Protein AF-A0AAU4M229-F1 (afdb_monomer)

Radius of gyration: 14.83 Å; Cα contacts (8 Å, |Δi|>4): 46; chains: 1; bounding box: 32×20×44 Å

Solvent-accessible surface area (backbone atoms only — not comparable to full-atom values): 3316 Å² total; per-residue (Å²): 135,66,64,65,60,56,44,52,51,50,26,51,51,30,42,52,52,17,50,53,28,38,55,49,18,72,71,38,88,45,69,67,58,19,50,53,26,40,53,50,17,51,53,35,37,53,52,22,50,51,52,44,51,67,59,60,74,68,68,85,86,128

Foldseek 3Di:
DDVLVVLLVQLVVLLVQLVVLQVVLVVDPDVVSNVVSNVSSVVSNVVSVVSNVVSVVPDDDD

Structure (mmCIF, N/CA/C/O backbone):
data_AF-A0AAU4M229-F1
#
_entry.id   AF-A0AAU4M229-F1
#
loop_
_atom_site.group_PDB
_atom_site.id
_atom_site.type_symbol
_atom_site.label_atom_id
_atom_site.label_alt_id
_atom_site.label_comp_id
_atom_site.label_asym_id
_atom_site.label_entity_id
_atom_site.label_seq_id
_atom_site.pdbx_PDB_ins_code
_atom_site.Cartn_x
_atom_site.Cartn_y
_atom_site.Cartn_z
_atom_site.occupancy
_atom_site.B_iso_or_equiv
_atom_site.auth_seq_id
_atom_site.auth_comp_id
_atom_site.auth_asym_id
_atom_site.auth_atom_id
_atom_site.pdbx_PDB_model_num
ATOM 1 N N . MET A 1 1 ? 12.861 -8.969 -29.177 1.00 40.91 1 MET A N 1
ATOM 2 C CA . MET A 1 1 ? 11.684 -8.745 -28.310 1.00 40.91 1 MET A CA 1
ATOM 3 C C . MET A 1 1 ? 12.144 -7.854 -27.167 1.00 40.91 1 MET A C 1
ATOM 5 O O . MET A 1 1 ? 13.121 -8.197 -26.516 1.00 40.91 1 MET A O 1
ATOM 9 N N . SER A 1 2 ? 11.574 -6.655 -27.042 1.00 45.28 2 SER A N 1
ATOM 10 C CA . SER A 1 2 ? 12.128 -5.569 -26.224 1.00 45.28 2 SER A CA 1
ATOM 11 C C . SER A 1 2 ? 11.789 -5.741 -24.742 1.00 45.28 2 SER A C 1
ATOM 13 O O . SER A 1 2 ? 10.629 -5.615 -24.360 1.00 45.28 2 SER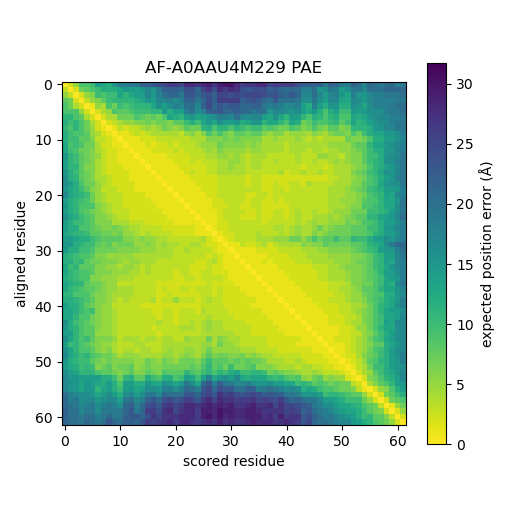 A O 1
ATOM 15 N N . VAL A 1 3 ? 12.813 -5.938 -23.908 1.00 52.59 3 VAL A N 1
ATOM 16 C CA . VAL A 1 3 ? 12.731 -5.925 -22.431 1.00 52.59 3 VAL A CA 1
ATOM 17 C C . VAL A 1 3 ? 12.055 -4.665 -21.868 1.00 52.59 3 VAL A C 1
ATOM 19 O O . VAL A 1 3 ? 11.433 -4.734 -20.815 1.00 52.59 3 VAL A O 1
ATOM 22 N N . ALA A 1 4 ? 12.073 -3.547 -22.604 1.00 52.75 4 ALA A N 1
ATOM 23 C CA . ALA A 1 4 ? 11.374 -2.311 -22.242 1.00 52.75 4 ALA A CA 1
ATOM 24 C C . ALA A 1 4 ? 9.837 -2.457 -22.157 1.00 52.75 4 ALA A C 1
ATOM 26 O O . ALA A 1 4 ? 9.203 -1.792 -21.345 1.00 52.75 4 ALA A O 1
ATOM 27 N N . GLY A 1 5 ? 9.221 -3.345 -22.951 1.00 52.38 5 GLY A N 1
ATOM 28 C CA . GLY A 1 5 ? 7.779 -3.615 -22.851 1.00 52.38 5 GLY A CA 1
ATOM 29 C C . GLY A 1 5 ? 7.422 -4.476 -21.635 1.00 52.38 5 GLY A C 1
ATOM 30 O O . GLY A 1 5 ? 6.371 -4.296 -21.022 1.00 52.38 5 GLY A O 1
ATOM 31 N N . GLU A 1 6 ? 8.327 -5.375 -21.247 1.00 54.91 6 GLU A N 1
ATOM 32 C CA . GLU A 1 6 ? 8.151 -6.276 -20.106 1.00 54.91 6 GLU A CA 1
ATOM 33 C C . GLU A 1 6 ? 8.353 -5.545 -18.769 1.00 54.91 6 GLU A C 1
ATOM 35 O O . GLU A 1 6 ? 7.590 -5.752 -17.822 1.00 54.91 6 GLU A O 1
ATOM 40 N N . THR A 1 7 ? 9.312 -4.615 -18.695 1.00 60.53 7 THR A N 1
ATOM 41 C CA . THR A 1 7 ? 9.539 -3.804 -17.491 1.00 60.53 7 THR A CA 1
ATOM 42 C C . THR A 1 7 ? 8.477 -2.725 -17.291 1.00 60.53 7 THR A C 1
ATOM 44 O O . THR A 1 7 ? 8.032 -2.536 -16.157 1.00 60.53 7 THR A O 1
ATOM 47 N N . SER A 1 8 ? 7.984 -2.079 -18.357 1.00 64.50 8 SER A N 1
ATOM 48 C CA . SER A 1 8 ? 6.829 -1.173 -18.260 1.00 64.50 8 SER A CA 1
ATOM 49 C C . SER A 1 8 ? 5.550 -1.906 -17.839 1.00 64.50 8 SER A C 1
ATOM 51 O O . SER A 1 8 ? 4.831 -1.416 -16.966 1.00 64.50 8 SER A O 1
ATOM 53 N N . GLY A 1 9 ? 5.300 -3.111 -18.367 1.00 73.25 9 GLY A N 1
ATOM 54 C CA . GLY A 1 9 ? 4.171 -3.944 -17.940 1.00 73.25 9 GLY A CA 1
ATOM 55 C C . GLY A 1 9 ? 4.270 -4.367 -16.470 1.00 73.25 9 GLY A C 1
ATOM 56 O O . GLY A 1 9 ? 3.287 -4.298 -15.728 1.00 73.25 9 GLY A O 1
ATOM 57 N N . ARG A 1 10 ? 5.474 -4.723 -16.007 1.00 76.06 10 ARG A N 1
ATOM 58 C CA . ARG A 1 10 ? 5.730 -5.076 -14.602 1.00 76.06 10 ARG A CA 1
ATOM 59 C C . ARG A 1 10 ? 5.571 -3.880 -13.661 1.00 76.06 10 ARG A C 1
ATOM 61 O O . ARG A 1 10 ? 4.968 -4.026 -12.601 1.00 76.06 10 ARG A O 1
ATOM 68 N N . ALA A 1 11 ? 6.043 -2.697 -14.054 1.00 78.81 11 ALA A N 1
ATOM 69 C CA . ALA A 1 11 ? 5.832 -1.461 -13.303 1.00 78.81 11 ALA A CA 1
ATOM 70 C C . ALA A 1 11 ? 4.333 -1.121 -13.187 1.00 78.81 11 ALA A C 1
ATOM 72 O O . ALA A 1 11 ? 3.842 -0.819 -12.099 1.00 78.81 11 ALA A O 1
ATOM 73 N N . GLN A 1 12 ? 3.567 -1.250 -14.275 1.00 80.06 12 GLN A N 1
ATOM 74 C CA . GLN A 1 12 ? 2.115 -1.052 -14.227 1.00 80.06 12 GLN A CA 1
ATOM 75 C C . GLN A 1 12 ? 1.413 -2.061 -13.309 1.00 80.06 12 GLN A C 1
ATOM 77 O O . GLN A 1 12 ? 0.596 -1.646 -12.490 1.00 80.06 12 GLN A O 1
ATOM 82 N N . GLN A 1 13 ? 1.767 -3.350 -13.367 1.00 84.69 13 GLN A N 1
ATOM 83 C CA . GLN A 1 13 ? 1.217 -4.357 -12.446 1.00 84.69 13 GLN A CA 1
ATOM 84 C C . GLN A 1 13 ? 1.540 -4.048 -10.979 1.00 84.69 13 GLN A C 1
ATOM 86 O O . GLN A 1 13 ? 0.699 -4.243 -10.103 1.00 84.69 13 GLN A O 1
ATOM 91 N N . MET A 1 14 ? 2.746 -3.551 -10.691 1.00 85.25 14 MET A N 1
ATOM 92 C CA . MET A 1 14 ? 3.137 -3.171 -9.332 1.00 85.25 14 MET A CA 1
ATOM 93 C C . MET A 1 14 ? 2.353 -1.954 -8.824 1.00 85.25 14 MET A C 1
ATOM 95 O O . MET A 1 14 ? 1.916 -1.967 -7.673 1.00 85.25 14 MET A O 1
ATOM 99 N N . ARG A 1 15 ? 2.090 -0.949 -9.673 1.00 85.06 15 ARG A N 1
ATOM 100 C CA . ARG A 1 15 ? 1.199 0.174 -9.321 1.00 85.06 15 ARG A CA 1
ATOM 101 C C . ARG A 1 15 ? -0.236 -0.275 -9.079 1.00 85.06 15 ARG A C 1
ATOM 103 O O . ARG A 1 15 ? -0.859 0.196 -8.133 1.00 85.06 15 ARG A O 1
ATOM 110 N N . ASP A 1 16 ? -0.755 -1.175 -9.907 1.00 88.81 16 ASP A N 1
ATOM 111 C CA . ASP A 1 16 ? -2.113 -1.701 -9.746 1.00 88.81 16 ASP A CA 1
ATOM 112 C C . ASP A 1 16 ? -2.255 -2.459 -8.418 1.00 88.81 16 ASP A C 1
ATOM 114 O O . ASP A 1 16 ? -3.153 -2.201 -7.618 1.00 88.81 16 ASP A O 1
ATOM 118 N N . LYS A 1 17 ? -1.264 -3.297 -8.099 1.00 89.06 17 LYS A N 1
ATOM 119 C CA . LYS A 1 17 ? -1.201 -4.018 -6.827 1.00 89.06 17 LYS A CA 1
ATOM 120 C C . LYS A 1 17 ? -1.059 -3.080 -5.624 1.00 89.06 17 LYS A C 1
ATOM 122 O O . LYS A 1 17 ? -1.653 -3.345 -4.581 1.00 89.06 17 LYS A O 1
ATOM 127 N N . ALA A 1 18 ? -0.312 -1.982 -5.758 1.00 89.62 18 ALA A N 1
ATOM 128 C CA . ALA A 1 18 ? -0.236 -0.945 -4.730 1.00 89.62 18 ALA A CA 1
ATOM 129 C C . ALA A 1 18 ? -1.599 -0.272 -4.499 1.00 89.62 18 ALA A C 1
ATOM 131 O O . ALA A 1 18 ? -1.995 -0.095 -3.350 1.00 89.62 18 ALA A O 1
ATOM 132 N N . ARG A 1 19 ? -2.354 0.036 -5.563 1.00 88.56 19 ARG A N 1
ATOM 133 C CA . ARG A 1 19 ? -3.717 0.585 -5.449 1.00 88.56 19 ARG A CA 1
ATOM 134 C C . ARG A 1 19 ? -4.660 -0.375 -4.734 1.00 88.56 19 ARG A C 1
ATOM 136 O O . ARG A 1 19 ? -5.283 0.033 -3.763 1.00 88.56 19 ARG A O 1
ATOM 143 N N . GLN A 1 20 ? -4.659 -1.651 -5.116 1.00 90.69 20 GLN A N 1
ATOM 144 C CA . GLN A 1 20 ? -5.471 -2.668 -4.440 1.00 90.69 20 GLN A CA 1
ATOM 145 C C . GLN A 1 20 ? -5.117 -2.801 -2.950 1.00 90.69 20 GLN A C 1
ATOM 147 O O . GLN A 1 20 ? -6.004 -2.979 -2.117 1.00 90.69 20 GLN A O 1
ATOM 152 N N . MET A 1 21 ? -3.833 -2.690 -2.586 1.00 90.62 21 MET A N 1
ATOM 153 C CA . MET A 1 21 ? -3.415 -2.688 -1.180 1.00 90.62 21 MET A CA 1
ATOM 154 C C . MET A 1 21 ? -3.878 -1.437 -0.433 1.00 90.62 21 MET A C 1
ATOM 156 O O . MET A 1 21 ? -4.299 -1.560 0.713 1.00 90.62 21 MET A O 1
ATOM 160 N N . THR A 1 22 ? -3.848 -0.261 -1.062 1.00 88.56 22 THR A N 1
ATOM 161 C CA . THR A 1 22 ? -4.387 0.976 -0.477 1.00 88.56 22 THR A CA 1
ATOM 162 C C . THR A 1 22 ? -5.900 0.888 -0.289 1.00 88.56 22 THR A C 1
ATOM 164 O O . THR A 1 22 ? -6.378 1.173 0.801 1.00 88.56 22 THR A O 1
ATOM 167 N N . GLU A 1 23 ? -6.651 0.402 -1.277 1.00 91.50 23 GLU A N 1
ATOM 168 C CA . GLU A 1 23 ? -8.102 0.200 -1.151 1.00 91.50 23 GLU A CA 1
ATOM 169 C C . GLU A 1 23 ? -8.442 -0.826 -0.059 1.00 91.50 23 GLU A C 1
ATOM 171 O O . GLU A 1 23 ? -9.382 -0.643 0.717 1.00 91.50 23 GLU A O 1
ATOM 176 N N . ALA A 1 24 ? -7.654 -1.900 0.051 1.00 90.19 24 ALA A N 1
ATOM 177 C CA . ALA A 1 24 ? -7.777 -2.852 1.149 1.00 90.19 24 ALA A CA 1
ATOM 178 C C . ALA A 1 24 ? -7.449 -2.203 2.503 1.00 90.19 24 ALA A C 1
ATOM 180 O O . ALA A 1 24 ? -8.102 -2.515 3.494 1.00 90.19 24 ALA A O 1
ATOM 181 N N . ALA A 1 25 ? -6.477 -1.286 2.548 1.00 89.25 25 ALA A N 1
ATOM 182 C CA . ALA A 1 25 ? -6.139 -0.516 3.741 1.00 89.25 25 ALA A CA 1
ATOM 183 C C . ALA A 1 25 ? -7.277 0.429 4.149 1.00 89.25 25 ALA A C 1
ATOM 185 O O . ALA A 1 25 ? -7.542 0.585 5.334 1.00 89.25 25 ALA A O 1
ATOM 186 N N . GLU A 1 26 ? -7.962 1.046 3.187 1.00 88.19 26 GLU A N 1
ATOM 187 C CA . GLU A 1 26 ? -9.106 1.929 3.440 1.00 88.19 26 GLU A CA 1
ATOM 188 C C . GLU A 1 26 ? -10.339 1.165 3.929 1.00 88.19 26 GLU A C 1
ATOM 190 O O . GLU A 1 26 ? -11.094 1.674 4.754 1.00 88.19 26 GLU A O 1
ATOM 195 N N . ARG A 1 27 ? -10.523 -0.075 3.463 1.00 90.44 27 ARG A N 1
ATOM 196 C CA . ARG A 1 27 ? -11.568 -0.980 3.966 1.00 90.44 27 ARG A CA 1
ATOM 197 C C . ARG A 1 27 ? -11.184 -1.676 5.269 1.00 90.44 27 ARG A C 1
ATOM 199 O O . ARG A 1 27 ? -12.057 -2.234 5.930 1.00 90.44 27 ARG A O 1
ATOM 206 N N . ALA A 1 28 ? -9.903 -1.677 5.630 1.00 90.69 28 ALA A N 1
ATOM 207 C CA . ALA A 1 28 ? -9.446 -2.241 6.886 1.00 90.69 28 ALA A CA 1
ATOM 208 C C . ALA A 1 28 ? -9.880 -1.329 8.039 1.00 90.69 28 ALA A C 1
ATOM 210 O O . ALA A 1 28 ? -9.429 -0.195 8.175 1.00 90.69 28 ALA A O 1
ATOM 211 N N . THR A 1 29 ? -10.744 -1.857 8.898 1.00 87.88 29 THR A N 1
ATOM 212 C CA . THR A 1 29 ? -11.185 -1.204 10.137 1.00 87.88 29 THR A CA 1
ATOM 213 C C . THR A 1 29 ? -10.090 -1.172 11.202 1.00 87.88 29 THR A C 1
ATOM 215 O O . THR A 1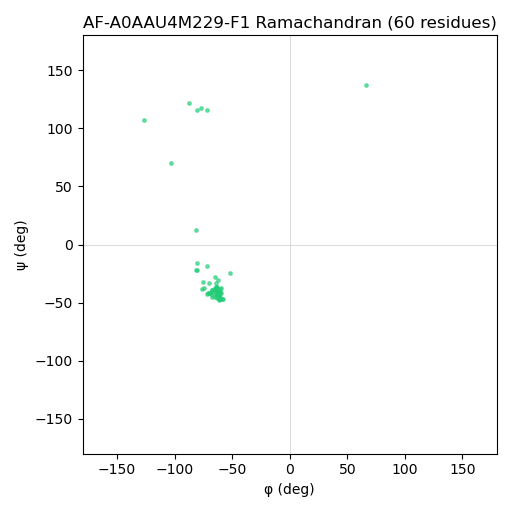 29 ? -10.165 -0.381 12.139 1.00 87.88 29 THR A O 1
ATOM 218 N N . ASP A 1 30 ? -9.073 -2.023 11.056 1.00 92.25 30 ASP A N 1
ATOM 219 C CA . ASP A 1 30 ? -7.970 -2.145 11.999 1.00 92.25 30 ASP A CA 1
ATOM 220 C C . ASP A 1 30 ? -6.843 -1.153 11.658 1.00 92.25 30 ASP A C 1
ATOM 222 O O . ASP A 1 30 ? -6.289 -1.212 10.550 1.00 92.25 30 ASP A O 1
ATOM 226 N N . PRO A 1 31 ? -6.457 -0.252 12.579 1.00 88.25 31 PRO A N 1
ATOM 227 C CA . PRO A 1 31 ? -5.440 0.761 12.310 1.00 88.25 31 PRO A CA 1
ATOM 228 C C . PRO A 1 31 ? -4.061 0.144 12.032 1.00 88.25 31 PRO A C 1
ATOM 230 O O . PRO A 1 31 ? -3.316 0.663 11.198 1.00 88.25 31 PRO A O 1
ATOM 233 N N . GLU A 1 32 ? -3.731 -0.989 12.663 1.00 91.38 32 GLU A N 1
ATOM 234 C CA . GLU A 1 32 ? -2.463 -1.688 12.426 1.00 91.38 32 GLU A CA 1
ATOM 235 C C . GLU A 1 32 ? -2.439 -2.362 11.042 1.00 91.38 32 GLU A C 1
ATOM 237 O O . GLU A 1 32 ? -1.454 -2.250 10.304 1.00 91.38 32 G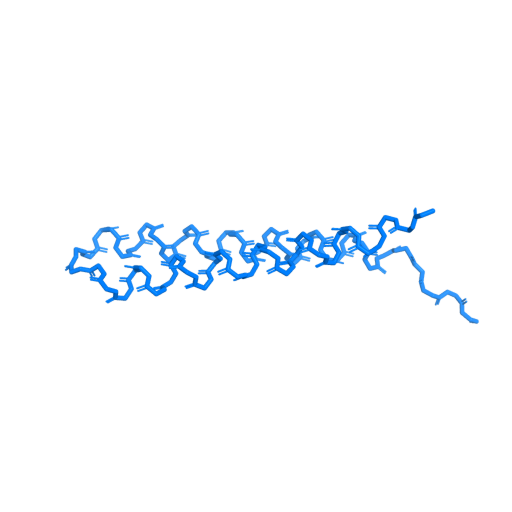LU A O 1
ATOM 242 N N . GLN A 1 33 ? -3.548 -2.999 10.641 1.00 90.81 33 GLN A N 1
ATOM 243 C CA . GLN A 1 33 ? -3.702 -3.590 9.303 1.00 90.81 33 GLN A CA 1
ATOM 244 C C . GLN A 1 33 ? -3.641 -2.524 8.213 1.00 90.81 33 GLN A C 1
ATOM 246 O O . GLN A 1 33 ? -2.917 -2.690 7.230 1.00 90.81 33 GLN A O 1
ATOM 251 N N . ARG A 1 34 ? -4.357 -1.410 8.401 1.00 92.25 34 ARG A N 1
ATOM 252 C CA . ARG A 1 34 ? -4.342 -0.277 7.475 1.00 92.25 34 ARG A CA 1
ATOM 253 C C . ARG A 1 34 ? -2.930 0.276 7.301 1.00 92.25 34 ARG A C 1
ATOM 255 O O . ARG A 1 34 ? -2.490 0.446 6.166 1.00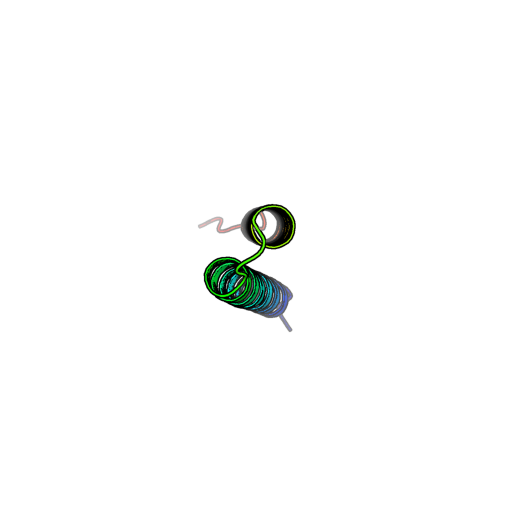 92.25 34 ARG A O 1
ATOM 262 N N . SER A 1 35 ? -2.200 0.481 8.398 1.00 90.88 35 SER A N 1
ATOM 263 C CA . SER A 1 35 ? -0.816 0.969 8.354 1.00 90.88 35 SER A CA 1
ATOM 264 C C . SER A 1 35 ? 0.106 -0.002 7.605 1.00 90.88 35 SER A C 1
ATOM 266 O O . SER A 1 35 ? 0.803 0.393 6.670 1.00 90.88 35 SER A O 1
ATOM 268 N N . ARG A 1 36 ? 0.028 -1.309 7.902 1.00 92.25 36 ARG A N 1
ATOM 269 C CA . ARG A 1 36 ? 0.804 -2.340 7.186 1.00 92.25 36 ARG A CA 1
ATOM 270 C C . ARG A 1 36 ? 0.490 -2.400 5.693 1.00 92.25 36 ARG A C 1
ATOM 272 O O . ARG A 1 36 ? 1.399 -2.609 4.889 1.00 92.25 36 ARG A O 1
ATOM 279 N N . LEU A 1 37 ? -0.779 -2.280 5.314 1.00 92.50 37 LEU A N 1
ATOM 280 C CA . LEU A 1 37 ? -1.202 -2.318 3.915 1.00 92.50 37 LEU A CA 1
ATOM 281 C C . LEU A 1 37 ? -0.749 -1.063 3.160 1.00 92.50 37 LEU A C 1
ATOM 283 O O . LEU A 1 37 ? -0.216 -1.193 2.058 1.00 92.50 37 LEU A O 1
ATOM 287 N N . GLN A 1 38 ? -0.855 0.120 3.773 1.00 89.44 38 GLN A N 1
ATOM 288 C CA . GLN A 1 38 ? -0.320 1.365 3.213 1.00 89.44 38 GLN A CA 1
ATOM 289 C C . GLN A 1 38 ? 1.204 1.324 3.056 1.00 89.44 38 GLN A C 1
ATOM 291 O O . GLN A 1 38 ? 1.718 1.704 2.004 1.00 89.44 38 GLN A O 1
ATOM 296 N N . GLU A 1 39 ? 1.941 0.828 4.053 1.00 92.69 39 GLU A N 1
ATOM 297 C CA . GLU A 1 39 ? 3.397 0.682 3.947 1.00 92.69 39 GLU A CA 1
ATOM 298 C C . GLU A 1 39 ? 3.798 -0.282 2.827 1.00 92.69 39 GLU A C 1
ATOM 300 O O . GLU A 1 39 ? 4.718 0.004 2.054 1.00 92.69 39 GLU A O 1
ATOM 305 N N . LYS A 1 40 ? 3.091 -1.411 2.690 1.00 90.81 40 LYS A N 1
ATOM 306 C CA . LYS A 1 40 ? 3.325 -2.358 1.591 1.00 90.81 40 LYS A CA 1
ATOM 307 C C . LYS A 1 40 ? 3.016 -1.737 0.232 1.00 90.81 40 LYS A C 1
ATOM 309 O O . LYS A 1 40 ? 3.820 -1.907 -0.683 1.00 90.81 40 LYS A O 1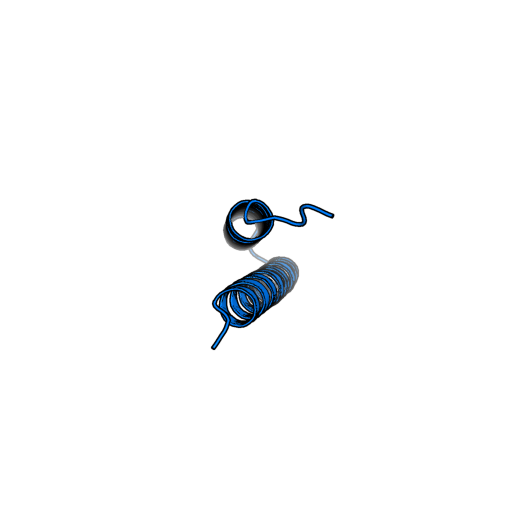
ATOM 314 N N . ALA A 1 41 ? 1.907 -1.007 0.106 1.00 90.62 41 ALA A N 1
ATOM 315 C CA . ALA A 1 41 ? 1.544 -0.296 -1.117 1.00 90.62 41 ALA A CA 1
ATOM 316 C C . ALA A 1 41 ? 2.624 0.719 -1.511 1.00 90.62 41 ALA A C 1
ATOM 318 O O . ALA A 1 41 ? 3.090 0.723 -2.651 1.00 90.62 41 ALA A O 1
ATOM 319 N N . ARG A 1 42 ? 3.088 1.519 -0.544 1.00 88.44 42 ARG A N 1
ATOM 320 C CA . ARG A 1 42 ? 4.142 2.517 -0.747 1.00 88.44 42 ARG A CA 1
ATOM 321 C C . ARG A 1 42 ? 5.454 1.876 -1.200 1.00 88.44 42 ARG A C 1
ATOM 323 O O . ARG A 1 42 ? 6.027 2.327 -2.188 1.00 88.44 42 ARG A O 1
ATOM 330 N N . LYS A 1 43 ? 5.899 0.796 -0.546 1.00 90.25 43 LYS A N 1
ATOM 331 C CA . LYS A 1 43 ? 7.095 0.045 -0.972 1.00 90.25 43 LYS A CA 1
ATOM 332 C C . LYS A 1 43 ? 6.961 -0.512 -2.389 1.00 90.25 43 LYS A C 1
ATOM 334 O O . LYS A 1 43 ? 7.914 -0.453 -3.157 1.00 90.25 43 LYS A O 1
ATOM 339 N N . LEU A 1 44 ? 5.793 -1.047 -2.746 1.00 87.44 44 LEU A N 1
ATOM 340 C CA . LEU A 1 44 ? 5.537 -1.583 -4.086 1.00 87.44 44 LEU A CA 1
ATOM 341 C C . LEU A 1 44 ? 5.602 -0.496 -5.165 1.00 87.44 44 LEU A C 1
ATOM 343 O O . LEU A 1 44 ? 6.123 -0.743 -6.253 1.00 87.44 44 LEU A O 1
ATOM 347 N N . GLN A 1 45 ? 5.095 0.698 -4.859 1.00 85.31 45 GLN A N 1
ATOM 348 C CA . GLN A 1 45 ? 5.158 1.841 -5.761 1.00 85.31 45 GLN A CA 1
ATOM 349 C C . GLN A 1 45 ? 6.602 2.329 -5.939 1.00 85.31 45 GLN A C 1
ATOM 351 O O . GLN A 1 45 ? 7.049 2.483 -7.070 1.00 85.31 45 GLN A O 1
ATOM 356 N N . GLU A 1 46 ? 7.362 2.451 -4.850 1.00 87.25 46 GLU A N 1
ATOM 357 C CA . GLU A 1 46 ? 8.776 2.842 -4.895 1.00 87.25 46 GLU A CA 1
ATOM 358 C C . GLU A 1 46 ? 9.621 1.839 -5.700 1.00 87.25 46 GLU A C 1
ATOM 360 O O . GLU A 1 46 ? 10.417 2.228 -6.554 1.00 87.25 46 GLU A O 1
ATOM 365 N N . GLN A 1 47 ? 9.381 0.534 -5.525 1.00 84.38 47 GLN A N 1
ATOM 366 C CA . GLN A 1 47 ? 10.017 -0.503 -6.344 1.00 84.38 47 GLN A CA 1
ATOM 367 C C . GLN A 1 47 ? 9.612 -0.419 -7.820 1.00 84.38 47 GLN A C 1
ATOM 369 O O . G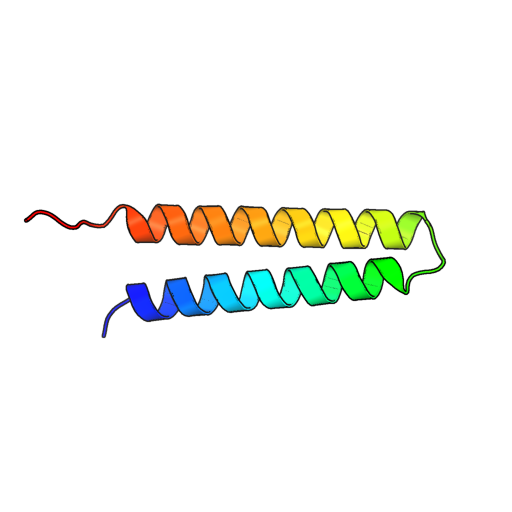LN A 1 47 ? 10.450 -0.626 -8.699 1.00 84.38 47 GLN A O 1
ATOM 374 N N . SER A 1 48 ? 8.346 -0.101 -8.114 1.00 81.50 48 SER A N 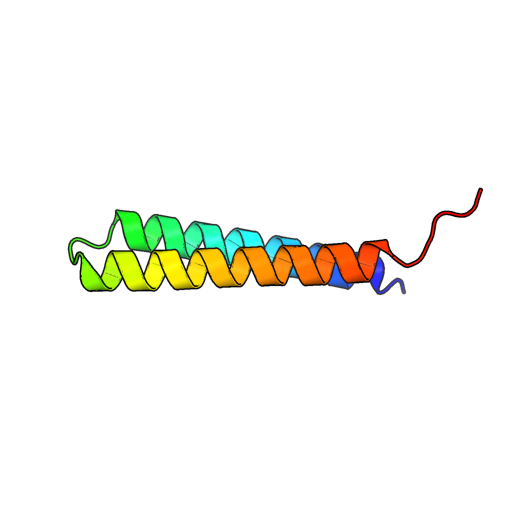1
ATOM 375 C CA . SER A 1 48 ? 7.892 0.137 -9.486 1.00 81.50 48 SER A CA 1
ATOM 376 C C . SER A 1 48 ? 8.602 1.329 -10.120 1.00 81.50 48 SER A C 1
ATOM 378 O O . SER A 1 48 ? 8.919 1.271 -11.307 1.00 81.50 48 SER A O 1
ATOM 380 N N . GLU A 1 49 ? 8.797 2.412 -9.373 1.00 79.94 49 GLU A N 1
ATOM 381 C CA . GLU A 1 49 ? 9.471 3.615 -9.855 1.00 79.94 49 GLU A CA 1
ATOM 382 C C . GLU A 1 49 ? 10.959 3.351 -10.076 1.00 79.94 49 GLU A C 1
ATOM 384 O O . GLU A 1 49 ? 11.475 3.691 -11.135 1.00 79.94 49 GLU A O 1
ATOM 389 N N . GLN A 1 50 ? 11.625 2.631 -9.169 1.00 81.12 50 GLN A N 1
ATOM 390 C CA . GLN A 1 50 ? 13.010 2.195 -9.367 1.00 81.12 50 GLN A CA 1
ATOM 391 C C . GLN A 1 50 ? 13.174 1.293 -10.597 1.00 81.12 50 GLN A C 1
ATOM 393 O O . GLN A 1 50 ? 14.079 1.515 -11.397 1.00 81.12 50 GLN A O 1
ATOM 398 N N . LEU A 1 51 ? 12.286 0.312 -10.798 1.00 72.56 51 LEU A N 1
ATOM 399 C CA . LEU A 1 51 ? 12.300 -0.556 -11.985 1.00 72.56 51 LEU A CA 1
ATOM 400 C C . LEU A 1 51 ? 12.047 0.227 -13.281 1.00 72.56 51 LEU A C 1
ATOM 402 O O . LEU A 1 51 ? 12.648 -0.073 -14.316 1.00 72.56 51 LEU A O 1
ATOM 406 N N . SER A 1 52 ? 11.175 1.237 -13.223 1.00 68.31 52 SER A N 1
ATOM 407 C CA . SER A 1 52 ? 10.882 2.120 -14.352 1.00 68.31 52 SER A CA 1
ATOM 408 C C . SER A 1 52 ? 12.053 3.058 -14.660 1.00 68.31 52 SER A C 1
ATOM 410 O O . SER A 1 52 ? 12.393 3.218 -15.828 1.00 68.31 52 SER A O 1
ATOM 412 N N . ASN A 1 53 ? 12.701 3.632 -13.643 1.00 65.62 53 ASN A N 1
ATOM 413 C CA . ASN A 1 53 ? 13.868 4.502 -13.806 1.00 65.62 53 ASN A CA 1
ATOM 414 C C . ASN A 1 53 ? 15.083 3.725 -14.317 1.00 65.62 53 ASN A C 1
ATOM 416 O O . ASN A 1 53 ? 15.727 4.171 -15.261 1.00 65.62 53 ASN A O 1
ATOM 420 N N . MET A 1 54 ? 15.351 2.529 -13.779 1.00 64.12 54 MET A N 1
ATOM 421 C CA . MET A 1 54 ? 16.429 1.673 -14.291 1.00 64.12 54 MET A CA 1
ATOM 422 C C . MET A 1 54 ? 16.171 1.191 -15.727 1.00 64.12 54 MET A C 1
ATOM 424 O O . MET A 1 54 ? 17.120 0.966 -16.470 1.00 64.12 54 MET A O 1
ATOM 428 N N . SER A 1 55 ? 14.906 1.062 -16.146 1.00 58.56 55 SER A N 1
ATOM 429 C CA . SER A 1 55 ? 14.559 0.751 -17.545 1.00 58.56 55 SER A CA 1
ATOM 430 C C . SER A 1 55 ? 14.584 1.974 -18.469 1.00 58.56 55 SER A C 1
ATOM 432 O O . SER A 1 55 ? 14.706 1.819 -19.681 1.00 58.56 55 SER A O 1
ATOM 434 N N . GLY A 1 56 ? 14.450 3.185 -17.920 1.00 54.22 56 GLY A N 1
ATOM 435 C CA . GLY A 1 56 ? 14.494 4.444 -18.667 1.00 54.22 56 GLY A CA 1
ATOM 436 C C . GLY A 1 56 ? 15.914 4.920 -18.989 1.00 54.22 56 GLY A C 1
ATOM 437 O O . GLY A 1 56 ? 16.108 5.646 -19.961 1.00 54.22 56 GLY A O 1
ATOM 438 N N . GLU A 1 57 ? 16.919 4.466 -18.234 1.00 51.03 57 GLU A N 1
ATOM 439 C CA . GLU A 1 57 ? 18.329 4.843 -18.423 1.00 51.03 57 GLU A CA 1
ATOM 440 C C . GLU A 1 57 ? 19.043 4.043 -19.535 1.00 51.03 57 GLU A C 1
ATOM 442 O O . GLU A 1 57 ? 20.254 4.133 -19.722 1.00 51.03 57 GLU A O 1
ATOM 447 N N . THR A 1 58 ? 18.294 3.309 -20.364 1.00 51.31 58 THR A N 1
ATOM 448 C CA . THR A 1 58 ? 18.775 2.799 -21.656 1.00 51.31 58 THR A CA 1
ATOM 449 C C . THR A 1 58 ? 18.225 3.631 -22.823 1.00 51.31 58 THR A C 1
ATOM 451 O O . THR A 1 58 ? 17.438 3.136 -23.621 1.00 51.31 58 THR A O 1
ATOM 454 N N . ARG A 1 59 ? 18.721 4.877 -22.933 1.00 55.12 59 ARG A N 1
ATOM 455 C CA . ARG A 1 59 ? 18.753 5.789 -24.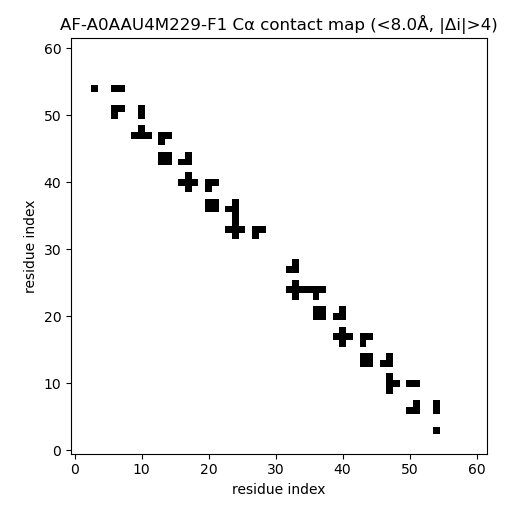111 1.00 55.12 59 ARG A CA 1
ATOM 456 C C . ARG A 1 59 ? 17.412 6.325 -24.668 1.00 55.12 59 ARG A C 1
ATOM 458 O O . ARG A 1 59 ? 16.512 5.569 -25.017 1.00 55.12 59 ARG A O 1
ATOM 465 N N . PRO A 1 60 ? 17.397 7.631 -25.000 1.00 51.03 60 PRO A N 1
ATOM 466 C CA . PRO A 1 60 ? 17.418 7.974 -26.419 1.00 51.03 60 PRO A CA 1
ATOM 467 C C . PRO A 1 60 ? 18.559 8.958 -26.712 1.00 51.03 60 PRO A C 1
ATOM 469 O O . PRO A 1 60 ? 18.487 10.136 -26.380 1.00 51.03 60 PRO A O 1
ATOM 472 N N . HIS A 1 61 ? 19.619 8.475 -27.362 1.00 51.91 61 HIS A N 1
ATOM 473 C CA . HIS A 1 61 ? 20.474 9.362 -28.148 1.00 51.91 61 HIS A CA 1
ATOM 474 C C . HIS A 1 61 ? 19.729 9.643 -29.453 1.00 51.91 61 HIS A C 1
ATOM 476 O O . HIS A 1 61 ? 19.464 8.709 -30.214 1.00 51.91 61 HIS A O 1
ATOM 482 N N . LYS A 1 62 ? 19.387 10.907 -29.691 1.00 44.69 62 LYS A N 1
ATOM 483 C CA . LYS A 1 62 ? 19.199 11.435 -31.038 1.00 44.69 62 LYS A CA 1
ATOM 484 C C . LYS A 1 62 ? 20.336 12.405 -31.314 1.00 44.69 62 LYS A C 1
ATOM 486 O O . LYS A 1 62 ? 20.697 13.132 -30.363 1.00 44.69 62 LYS A O 1
#

Sequence (62 aa):
MSVAGETSGRAQQMRDKARQMTEAAERATDPEQRSRLQEKARKLQEQSEQLSNMSGETRPHK

Mean predicted aligned error: 8.35 Å

Secondary structure (DSSP, 8-state)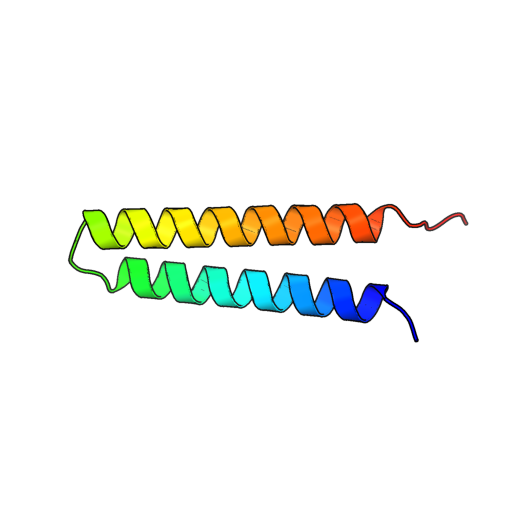:
--HHHHHHHHHHHHHHHHHHHHHHHHH---HHHHHHHHHHHHHHHHHHHHHHHHHHTS----

pLDDT: mean 77.25, std 16.06, range [40.91, 92.69]

Nearest PDB structures (foldseek):
  6tz4-assembly1_JB  TM=9.401E-01  e=8.451E-01  Homo sapiens
  7s5k-assembly1_E  TM=9.019E-01  e=3.145E+00  Myxococcus xanthus